Protein AF-A0A7S2FJZ2-F1 (afdb_monomer_lite)

Sequence (146 aa):
SPLYHNMAEDTAAMPSAPTLKRSTSSSSGSASAGMPSVLPLARGPSTGGSTRQYDWHLFLTIEERQAVRKKIKQAYTSSCKSYEDLLETVVAIEEELLHISTPSRLDYFKSGCQYDRRVVEKRKQLEGELALGEEEETALAKKPKL

Organism: NCBI:txid236787

Foldseek 3Di:
DDDDDDDDDDDDDDDDDDDDDDDDDDDDDDDDDDDDDDDDPPPDPPPPPPPVPPPCVVVDDPVNVVVVVVVVVVVLVVPQPDPVSSVVVVVVVVLVVLVVPDPDPVSSVVVVVCVVVVVVVVVVVVVVVVVVVVVVVVVVVPDDDD

Radius of gyration: 33.34 Å; chains: 1; bounding box: 83×96×55 Å

Structure (mmCIF, N/CA/C/O backbone):
data_AF-A0A7S2FJZ2-F1
#
_entry.id   AF-A0A7S2FJZ2-F1
#
loop_
_atom_site.group_PDB
_atom_site.id
_atom_site.type_symbol
_atom_site.label_atom_id
_atom_site.label_alt_id
_atom_site.label_comp_id
_atom_site.label_asym_id
_atom_site.label_entity_id
_atom_site.label_seq_id
_atom_site.pdbx_PDB_ins_code
_atom_site.Cartn_x
_atom_site.Cartn_y
_atom_site.Cartn_z
_atom_site.occupancy
_atom_site.B_iso_or_equiv
_atom_site.auth_seq_id
_atom_site.auth_comp_id
_atom_site.auth_asym_id
_atom_site.auth_atom_id
_atom_site.pdbx_PDB_model_num
ATOM 1 N N . SER A 1 1 ? 58.807 -15.044 13.880 1.00 43.41 1 SER A N 1
ATOM 2 C CA . SER A 1 1 ? 59.512 -16.112 13.139 1.00 43.41 1 SER A CA 1
ATOM 3 C C . SER A 1 1 ? 60.477 -16.812 14.075 1.00 43.41 1 SER A C 1
ATOM 5 O O . SER A 1 1 ? 61.031 -16.093 14.902 1.00 43.41 1 SER A O 1
ATOM 7 N N . PRO A 1 2 ? 60.686 -18.141 13.990 1.00 54.38 2 PRO A N 1
ATOM 8 C CA . PRO A 1 2 ? 60.367 -19.069 12.883 1.00 54.38 2 PRO A CA 1
ATOM 9 C C . PRO A 1 2 ? 59.055 -19.875 13.114 1.00 54.38 2 PRO A C 1
ATOM 11 O O . PRO A 1 2 ? 58.614 -19.943 14.254 1.00 54.38 2 PRO A O 1
ATOM 14 N N . LEU A 1 3 ? 58.245 -20.293 12.115 1.00 43.12 3 LEU A N 1
ATOM 15 C CA . LEU A 1 3 ? 58.465 -21.169 10.925 1.00 43.12 3 LEU A CA 1
ATOM 16 C C . LEU A 1 3 ? 58.770 -22.623 11.368 1.00 43.12 3 LEU A C 1
ATOM 18 O O . LEU A 1 3 ? 59.715 -22.795 12.121 1.00 43.12 3 LEU A O 1
ATOM 22 N N . TYR A 1 4 ? 58.059 -23.714 11.039 1.00 46.53 4 TYR A N 1
ATOM 23 C CA . TYR A 1 4 ? 57.290 -24.211 9.875 1.00 46.53 4 TYR A CA 1
ATOM 24 C C . TYR A 1 4 ? 56.216 -25.219 10.397 1.00 46.53 4 TYR A C 1
ATOM 26 O O . TYR A 1 4 ? 56.451 -25.834 11.428 1.00 46.53 4 TYR A O 1
ATOM 34 N N . HIS A 1 5 ? 54.977 -25.322 9.896 1.00 46.41 5 HIS A N 1
ATOM 35 C CA . HIS A 1 5 ? 54.472 -25.838 8.603 1.00 46.41 5 HIS A CA 1
ATOM 36 C C . HIS A 1 5 ? 54.222 -27.366 8.556 1.00 46.41 5 HIS A C 1
ATOM 38 O O . HIS A 1 5 ? 55.074 -28.144 8.973 1.00 46.41 5 HIS A O 1
ATOM 44 N N . ASN A 1 6 ? 53.088 -27.713 7.921 1.00 47.16 6 ASN A N 1
ATOM 45 C CA . ASN A 1 6 ? 52.606 -29.011 7.409 1.00 47.16 6 ASN A CA 1
ATOM 46 C C . ASN A 1 6 ? 51.884 -29.987 8.354 1.00 47.16 6 ASN A C 1
ATOM 48 O O . ASN A 1 6 ? 52.345 -30.244 9.453 1.00 47.16 6 ASN A O 1
ATOM 52 N N . MET A 1 7 ? 50.808 -30.673 7.950 1.00 43.47 7 MET A N 1
ATOM 53 C CA . MET A 1 7 ? 49.806 -30.543 6.869 1.00 43.47 7 MET A CA 1
ATOM 54 C C . MET A 1 7 ? 48.807 -31.708 7.059 1.00 43.47 7 MET A C 1
ATOM 56 O O . MET A 1 7 ? 49.164 -32.707 7.677 1.00 43.47 7 MET A O 1
ATOM 60 N N . ALA A 1 8 ? 47.643 -31.587 6.416 1.00 48.28 8 ALA A N 1
ATOM 61 C CA . ALA A 1 8 ? 46.790 -32.653 5.870 1.00 48.28 8 ALA A CA 1
ATOM 62 C C . ALA A 1 8 ? 45.395 -32.796 6.498 1.00 48.28 8 ALA A C 1
ATOM 64 O O . ALA A 1 8 ? 45.198 -33.223 7.632 1.00 48.28 8 ALA A O 1
ATOM 65 N N . GLU A 1 9 ? 44.450 -32.401 5.652 1.00 44.78 9 GLU A N 1
ATOM 66 C CA . GLU A 1 9 ? 43.025 -32.671 5.639 1.00 44.78 9 GLU A CA 1
ATOM 67 C C . GLU A 1 9 ? 42.767 -34.181 5.623 1.00 44.78 9 GLU A C 1
ATOM 69 O O . GLU A 1 9 ? 43.500 -34.921 4.967 1.00 44.78 9 GLU A O 1
ATOM 74 N N . ASP A 1 10 ? 41.674 -34.626 6.243 1.00 44.81 10 ASP A N 1
ATOM 75 C CA . ASP A 1 10 ? 41.010 -35.821 5.740 1.00 44.81 10 ASP A CA 1
ATOM 76 C C . ASP A 1 10 ? 39.492 -35.652 5.744 1.00 44.81 10 ASP A C 1
ATOM 78 O O . ASP A 1 10 ? 38.864 -35.154 6.681 1.00 44.81 10 ASP A O 1
ATOM 82 N N . THR A 1 11 ? 38.945 -36.015 4.598 1.00 51.06 11 THR A N 1
ATOM 83 C CA . THR A 1 11 ? 37.581 -35.817 4.136 1.00 51.06 11 THR A CA 1
ATOM 84 C C . THR A 1 11 ? 36.807 -37.082 4.468 1.00 51.06 11 THR A C 1
ATOM 86 O O . THR A 1 11 ? 37.176 -38.154 4.000 1.00 51.06 11 THR A O 1
ATOM 89 N N . ALA A 1 12 ? 35.705 -36.997 5.215 1.00 44.88 12 ALA A N 1
ATOM 90 C CA . ALA A 1 12 ? 34.836 -38.156 5.415 1.00 44.88 12 ALA A CA 1
ATOM 91 C C . ALA A 1 12 ? 33.362 -37.795 5.225 1.00 44.88 12 ALA A C 1
ATOM 93 O O . ALA A 1 12 ? 32.789 -36.951 5.911 1.00 44.88 12 ALA A O 1
ATOM 94 N N . ALA A 1 13 ? 32.795 -38.455 4.222 1.00 46.09 13 ALA A N 1
ATOM 95 C CA . ALA A 1 13 ? 31.485 -38.273 3.636 1.00 46.09 13 ALA A CA 1
ATOM 96 C C . ALA A 1 13 ? 30.312 -38.593 4.579 1.00 46.09 13 ALA A C 1
ATOM 98 O O . ALA A 1 13 ? 30.345 -39.535 5.368 1.00 46.09 13 ALA A O 1
ATOM 99 N N . MET A 1 14 ? 29.223 -37.846 4.396 1.00 51.72 14 MET A N 1
ATOM 100 C CA . MET A 1 14 ? 27.882 -38.186 4.879 1.00 51.72 14 MET A CA 1
ATOM 101 C C . MET A 1 14 ? 27.338 -39.414 4.118 1.00 51.72 14 MET A C 1
ATOM 103 O O . MET A 1 14 ? 27.336 -39.395 2.884 1.00 51.72 14 MET A O 1
ATOM 107 N N . PRO A 1 15 ? 26.842 -40.468 4.793 1.00 59.31 15 PRO A N 1
ATOM 108 C CA . PRO A 1 15 ? 26.241 -41.619 4.122 1.00 59.31 15 PRO A CA 1
ATOM 109 C C . PRO A 1 15 ? 24.773 -41.365 3.734 1.00 59.31 15 PRO A C 1
ATOM 111 O O . PRO A 1 15 ? 23.958 -40.932 4.547 1.00 59.31 15 PRO A O 1
ATOM 114 N N . SER A 1 16 ? 24.426 -41.685 2.483 1.00 44.53 16 SER A N 1
ATOM 115 C CA . SER A 1 16 ? 23.048 -41.702 1.972 1.00 44.53 16 SER A CA 1
ATOM 116 C C . SER A 1 16 ? 22.393 -43.087 2.089 1.00 44.53 16 SER A C 1
ATOM 118 O O . SER A 1 16 ? 22.975 -44.073 1.653 1.00 44.53 16 SER A O 1
ATOM 120 N N . ALA A 1 17 ? 21.137 -43.068 2.559 1.00 49.25 17 ALA A N 1
ATOM 121 C CA . ALA A 1 17 ? 19.990 -43.959 2.298 1.00 49.25 17 ALA A CA 1
ATOM 122 C C . ALA A 1 17 ? 20.038 -45.459 2.680 1.00 49.25 17 ALA A C 1
ATOM 124 O O . ALA A 1 17 ? 21.050 -46.144 2.560 1.00 49.25 17 ALA A O 1
ATOM 125 N N . PRO A 1 18 ? 18.853 -46.019 2.999 1.00 57.72 18 PRO A N 1
ATOM 126 C CA . PRO A 1 18 ? 18.362 -47.088 2.127 1.00 57.72 18 PRO A CA 1
ATOM 127 C C . PRO A 1 18 ? 16.933 -46.871 1.599 1.00 57.72 18 PRO A C 1
ATOM 129 O O . PRO A 1 18 ? 15.976 -46.631 2.331 1.00 57.72 18 PRO A O 1
ATOM 132 N N . THR A 1 19 ? 16.815 -47.030 0.280 1.00 50.53 19 THR A N 1
ATOM 133 C CA . THR A 1 19 ? 15.591 -47.111 -0.526 1.00 50.53 19 THR A CA 1
ATOM 134 C C . THR A 1 19 ? 14.839 -48.420 -0.264 1.00 50.53 19 THR A C 1
ATOM 136 O O . THR A 1 19 ? 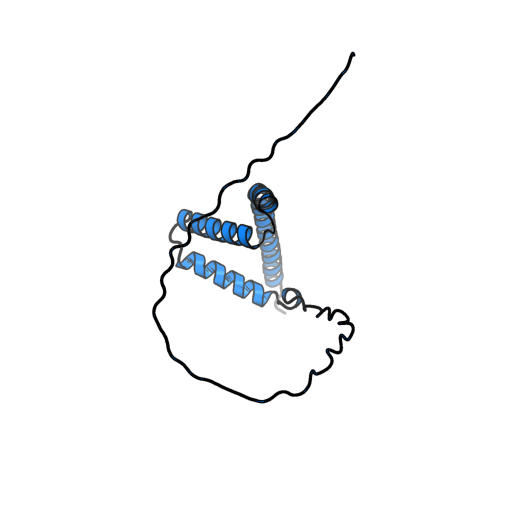15.383 -49.508 -0.463 1.00 50.53 19 THR A O 1
ATOM 139 N N . LEU A 1 20 ? 13.560 -48.332 0.113 1.00 58.16 20 LEU A N 1
ATOM 140 C CA . LEU A 1 20 ? 12.657 -49.483 0.188 1.00 58.16 20 LEU A CA 1
ATOM 141 C C . LEU A 1 20 ? 12.153 -49.862 -1.212 1.00 58.16 20 LEU A C 1
ATOM 143 O O . LEU A 1 20 ? 11.524 -49.069 -1.910 1.00 58.16 20 LEU A O 1
ATOM 147 N N . LYS A 1 21 ? 12.435 -51.106 -1.606 1.00 48.69 21 LYS A N 1
ATOM 148 C CA . LYS A 1 21 ? 11.960 -51.751 -2.834 1.00 48.69 21 LYS A CA 1
ATOM 149 C C . LYS A 1 21 ? 10.516 -52.223 -2.640 1.00 48.69 21 LYS A C 1
ATOM 151 O O . LYS A 1 21 ? 10.241 -52.982 -1.713 1.00 48.69 21 LYS A O 1
ATOM 156 N N . ARG A 1 22 ? 9.610 -51.864 -3.550 1.00 46.03 22 ARG A N 1
ATOM 157 C CA . ARG A 1 22 ? 8.352 -52.596 -3.759 1.00 46.03 22 ARG A CA 1
ATOM 158 C C . ARG A 1 22 ? 8.153 -52.802 -5.255 1.00 46.03 22 ARG A C 1
ATOM 160 O O . ARG A 1 22 ? 7.995 -51.845 -6.002 1.00 46.03 22 ARG A O 1
ATOM 167 N N . SER A 1 23 ? 8.188 -54.064 -5.663 1.00 44.94 23 SER A N 1
ATOM 168 C CA . SER A 1 23 ? 7.908 -54.522 -7.021 1.00 44.94 23 SER A CA 1
ATOM 169 C C . SER A 1 23 ? 6.601 -55.306 -6.999 1.00 44.94 23 SER A C 1
ATOM 171 O O . SER A 1 23 ? 6.474 -56.247 -6.219 1.00 44.94 23 SER A O 1
ATOM 173 N N . THR A 1 24 ? 5.657 -54.947 -7.865 1.00 48.47 24 THR A N 1
ATOM 174 C CA . THR A 1 24 ? 4.532 -55.809 -8.249 1.00 48.47 24 THR A CA 1
ATOM 175 C C . THR A 1 24 ? 4.351 -55.754 -9.768 1.00 48.47 24 THR A C 1
ATOM 177 O O . THR A 1 24 ? 4.233 -54.682 -10.354 1.00 48.47 24 THR A O 1
ATOM 180 N N . SER A 1 25 ? 4.408 -56.954 -10.345 1.00 42.91 25 SER A N 1
ATOM 181 C CA . SER A 1 25 ? 4.120 -57.465 -11.698 1.00 42.91 25 SER A CA 1
ATOM 182 C C . SER A 1 25 ? 3.126 -56.652 -12.553 1.00 42.91 25 SER A C 1
ATOM 184 O O . SER A 1 25 ? 2.072 -56.259 -12.070 1.00 42.91 25 SER A O 1
ATOM 186 N N . SER A 1 26 ? 3.474 -56.266 -13.786 1.00 43.91 26 SER A N 1
ATOM 187 C CA . SER A 1 26 ? 3.396 -57.013 -15.065 1.00 43.91 26 SER A CA 1
ATOM 188 C C . SER A 1 26 ? 2.142 -56.686 -15.891 1.00 43.91 26 SER A C 1
ATOM 190 O O . SER A 1 26 ? 1.044 -57.128 -15.569 1.00 43.91 26 SER A O 1
ATOM 192 N N . SER A 1 27 ? 2.327 -56.024 -17.032 1.00 46.72 27 SER A N 1
ATOM 193 C CA . SER A 1 27 ? 1.609 -56.386 -18.256 1.00 46.72 27 SER A CA 1
ATOM 194 C C . SER A 1 27 ? 2.470 -56.053 -19.475 1.00 46.72 27 SER A C 1
ATOM 196 O O . SER A 1 27 ? 3.142 -55.028 -19.554 1.00 46.72 27 SER A O 1
ATOM 198 N N . SER A 1 28 ? 2.522 -57.034 -20.360 1.00 45.72 28 SER A N 1
ATOM 199 C CA . SER A 1 28 ? 3.303 -57.154 -21.581 1.00 45.72 28 SER A CA 1
ATOM 200 C C . SER A 1 28 ? 2.565 -56.559 -22.779 1.00 45.72 28 SER A C 1
ATOM 202 O O . SER A 1 28 ? 1.382 -56.835 -22.959 1.00 45.72 28 SER A O 1
ATOM 204 N N . GLY A 1 29 ? 3.289 -55.844 -23.644 1.00 39.94 29 GLY A N 1
ATOM 205 C CA . GLY A 1 29 ? 2.816 -55.397 -24.957 1.00 39.94 29 GLY A CA 1
ATOM 206 C C . GLY A 1 29 ? 3.966 -54.923 -25.852 1.00 39.94 29 GLY A C 1
ATOM 207 O O . GLY A 1 29 ? 4.281 -53.741 -25.887 1.00 39.94 29 GLY A O 1
ATOM 208 N N . SER A 1 30 ? 4.619 -55.870 -26.532 1.00 48.22 30 SER A N 1
ATOM 209 C CA . SER A 1 30 ? 5.497 -55.683 -27.710 1.00 48.22 30 SER A CA 1
ATOM 210 C C . SER A 1 30 ? 4.656 -55.288 -28.944 1.00 48.22 30 SER A C 1
ATOM 212 O O . SER A 1 30 ? 3.474 -55.600 -28.954 1.00 48.22 30 SER A O 1
ATOM 214 N N . ALA A 1 31 ? 5.119 -54.712 -30.058 1.00 42.34 31 ALA A N 1
ATOM 215 C CA . ALA A 1 31 ? 6.375 -54.118 -30.510 1.00 42.34 31 ALA A CA 1
ATOM 216 C C . ALA A 1 31 ? 6.121 -53.415 -31.872 1.00 42.34 31 ALA A C 1
ATOM 218 O O . ALA A 1 31 ? 5.183 -53.759 -32.586 1.00 42.34 31 ALA A O 1
ATOM 219 N N . SER A 1 32 ? 7.086 -52.574 -32.262 1.00 45.84 32 SER A N 1
ATOM 220 C CA . SER A 1 32 ? 7.635 -52.400 -33.623 1.00 45.84 32 SER A CA 1
ATOM 221 C C . SER A 1 32 ? 7.179 -51.251 -34.548 1.00 45.84 32 SER A C 1
ATOM 223 O O . SER A 1 32 ? 6.009 -51.069 -34.856 1.00 45.84 32 SER A O 1
ATOM 225 N N . ALA A 1 33 ? 8.238 -50.611 -35.072 1.00 44.97 33 ALA A N 1
ATOM 226 C CA . ALA A 1 33 ? 8.444 -50.068 -36.419 1.00 44.97 33 ALA A CA 1
ATOM 227 C C . ALA A 1 33 ? 7.944 -48.650 -36.766 1.00 44.97 33 ALA A C 1
ATOM 229 O O . ALA A 1 33 ? 6.757 -48.410 -36.949 1.00 44.97 33 ALA A O 1
ATOM 230 N N . GLY A 1 34 ? 8.910 -47.748 -37.012 1.00 39.25 34 GLY A N 1
ATOM 231 C CA . GLY A 1 34 ? 8.722 -46.575 -37.875 1.00 39.25 34 GLY A CA 1
ATOM 232 C C . GLY A 1 34 ? 9.561 -45.345 -37.509 1.00 39.25 34 GLY A C 1
ATOM 233 O O . GLY A 1 34 ? 9.043 -44.420 -36.900 1.00 39.25 34 GLY A O 1
ATOM 234 N N . MET A 1 35 ? 10.838 -45.291 -37.913 1.00 57.19 35 MET A N 1
ATOM 235 C CA . MET A 1 35 ? 11.500 -43.999 -38.191 1.00 57.19 35 MET A CA 1
ATOM 236 C C . MET A 1 35 ? 11.123 -43.569 -39.623 1.00 57.19 35 MET A C 1
ATOM 238 O O . MET A 1 35 ? 10.931 -44.454 -40.460 1.00 57.19 35 MET A O 1
ATOM 242 N N . PRO A 1 36 ? 11.031 -42.260 -39.941 1.00 49.44 36 PRO A N 1
ATOM 243 C CA . PRO A 1 36 ? 12.251 -41.558 -40.354 1.00 49.44 36 PRO A CA 1
ATOM 244 C C . PRO A 1 36 ? 12.338 -40.057 -39.998 1.00 49.44 36 PRO A C 1
ATOM 246 O O . PRO A 1 36 ? 11.354 -39.355 -39.799 1.00 49.44 36 PRO A O 1
ATOM 249 N N . SER A 1 37 ? 13.583 -39.587 -40.086 1.00 51.81 37 SER A N 1
ATOM 250 C CA . SER A 1 37 ? 14.018 -38.239 -40.471 1.00 51.81 37 SER A CA 1
ATOM 251 C C . SER A 1 37 ? 13.981 -37.117 -39.431 1.00 51.81 37 SER A C 1
ATOM 253 O O . SER A 1 37 ? 13.016 -36.377 -39.264 1.00 51.81 37 SER A O 1
ATOM 255 N N . VAL A 1 38 ? 15.154 -36.932 -38.826 1.00 54.44 38 VAL A N 1
ATOM 256 C CA . VAL A 1 38 ? 15.625 -35.692 -38.208 1.00 54.44 38 VAL A CA 1
ATOM 257 C C . VAL A 1 38 ? 15.379 -34.485 -39.125 1.00 54.44 38 VAL A C 1
ATOM 259 O O . VAL A 1 38 ? 15.872 -34.429 -40.250 1.00 54.44 38 VAL A O 1
ATOM 262 N N . LEU A 1 39 ? 14.623 -33.501 -38.640 1.00 59.78 39 LEU A N 1
ATOM 263 C CA . LEU A 1 39 ? 14.628 -32.155 -39.209 1.00 59.78 39 LEU A CA 1
ATOM 264 C C . LEU A 1 39 ? 15.867 -31.426 -38.665 1.00 59.78 39 LEU A C 1
ATOM 266 O O . LEU A 1 39 ? 16.102 -31.475 -37.453 1.00 59.78 39 LEU A O 1
ATOM 270 N N . PRO A 1 40 ? 16.677 -30.761 -39.506 1.00 54.62 40 PRO A N 1
ATOM 271 C CA . PRO A 1 40 ? 17.800 -29.986 -39.011 1.00 54.62 40 PRO A CA 1
ATOM 272 C C . PRO A 1 40 ? 17.265 -28.806 -38.197 1.00 54.62 40 PRO A C 1
ATOM 274 O O . PRO A 1 40 ? 16.503 -27.976 -38.693 1.00 54.62 40 PRO A O 1
ATOM 277 N N . LEU A 1 41 ? 17.681 -28.741 -36.931 1.00 53.94 41 LEU A N 1
ATOM 278 C CA . LEU A 1 41 ? 17.493 -27.590 -36.060 1.00 53.94 41 LEU A CA 1
ATOM 279 C C . LEU A 1 41 ? 18.267 -26.410 -36.663 1.00 53.94 41 LEU A C 1
ATOM 281 O O . LEU A 1 41 ? 19.452 -26.217 -36.391 1.00 53.94 41 LEU A O 1
ATOM 285 N N . ALA A 1 42 ? 17.602 -25.627 -37.509 1.00 55.72 42 ALA A N 1
ATOM 286 C CA . ALA A 1 42 ? 18.099 -24.333 -37.938 1.00 55.72 42 ALA A CA 1
ATOM 287 C C . ALA A 1 42 ? 18.077 -23.397 -36.723 1.00 55.72 42 ALA A C 1
ATOM 289 O O . ALA A 1 42 ? 17.081 -22.738 -36.425 1.00 55.72 42 ALA A O 1
ATOM 290 N N . ARG A 1 43 ? 19.196 -23.364 -35.993 1.00 56.59 43 ARG A N 1
ATOM 291 C CA . ARG A 1 43 ? 19.516 -22.330 -35.009 1.00 56.59 43 ARG A CA 1
ATOM 292 C C . ARG A 1 43 ? 19.775 -21.031 -35.769 1.00 56.59 43 ARG A C 1
ATOM 294 O O . ARG A 1 43 ? 20.918 -20.640 -35.985 1.00 56.59 43 ARG A O 1
ATOM 301 N N . GLY A 1 44 ? 18.701 -20.388 -36.219 1.00 48.06 44 GLY A N 1
ATOM 302 C CA . GLY A 1 44 ? 18.757 -18.983 -36.593 1.00 48.06 44 GLY A CA 1
ATOM 303 C C . GLY A 1 44 ? 19.210 -18.178 -35.371 1.00 48.06 44 GLY A C 1
ATOM 304 O O . GLY A 1 44 ? 18.855 -18.549 -34.245 1.00 48.06 44 GLY A O 1
ATOM 305 N N . PRO A 1 45 ? 20.014 -17.115 -35.535 1.00 55.16 45 PRO A N 1
ATOM 306 C CA . PRO A 1 45 ? 20.255 -16.199 -34.438 1.00 55.16 45 PRO A CA 1
ATOM 307 C C . PRO A 1 45 ? 18.885 -15.674 -34.018 1.00 55.16 45 PRO A C 1
ATOM 309 O O . PRO A 1 45 ? 18.209 -14.993 -34.784 1.00 55.16 45 PRO A O 1
ATOM 312 N N . SER A 1 46 ? 18.443 -16.046 -32.820 1.00 50.12 46 SER A N 1
ATOM 313 C CA . SER A 1 46 ? 17.341 -15.379 -32.150 1.00 50.12 46 SER A CA 1
ATOM 314 C C . SER A 1 46 ? 17.837 -13.973 -31.839 1.00 50.12 46 SER A C 1
ATOM 316 O O . SER A 1 46 ? 18.352 -13.707 -30.752 1.00 50.12 46 SER A O 1
ATOM 318 N N . THR A 1 47 ? 17.783 -13.094 -32.839 1.00 53.88 47 THR A N 1
ATOM 319 C CA . THR A 1 47 ? 17.872 -11.654 -32.663 1.00 53.88 47 THR A CA 1
ATOM 320 C C . THR A 1 47 ? 16.828 -11.347 -31.615 1.00 53.88 47 THR A C 1
ATOM 322 O O . THR A 1 47 ? 15.639 -11.562 -31.852 1.00 53.88 47 THR A O 1
ATOM 325 N N . GLY A 1 48 ? 17.303 -10.992 -30.420 1.00 53.41 48 GLY A N 1
ATOM 326 C CA . GLY A 1 48 ? 16.478 -10.762 -29.253 1.00 53.41 48 GLY A CA 1
ATOM 327 C C . GLY A 1 48 ? 15.327 -9.858 -29.643 1.00 53.41 48 GLY A C 1
ATOM 328 O O . GLY A 1 48 ? 15.513 -8.661 -29.861 1.00 53.41 48 GLY A O 1
ATOM 329 N N . GLY A 1 49 ? 14.144 -10.458 -29.759 1.00 46.25 49 GLY A N 1
ATOM 330 C CA . GLY A 1 49 ? 12.895 -9.739 -29.801 1.00 46.25 49 GLY A CA 1
ATOM 331 C C . GLY A 1 49 ? 12.750 -9.093 -28.440 1.00 46.25 49 GLY A C 1
ATOM 332 O O . GLY A 1 49 ? 12.109 -9.642 -27.552 1.00 46.25 49 GLY A O 1
ATOM 333 N N . SER A 1 50 ? 13.387 -7.937 -28.263 1.00 56.50 50 SER A N 1
ATOM 334 C CA . SER A 1 50 ? 12.920 -6.945 -27.319 1.00 56.50 50 SER A CA 1
ATOM 335 C C . SER A 1 50 ? 11.531 -6.579 -27.820 1.00 56.50 50 SER A C 1
ATOM 337 O O . SER A 1 50 ? 11.350 -5.662 -28.620 1.00 56.50 50 SER A O 1
ATOM 339 N N . THR A 1 51 ? 10.532 -7.362 -27.413 1.00 58.78 51 THR A N 1
ATOM 340 C CA . THR A 1 51 ? 9.187 -6.836 -27.295 1.00 58.78 51 THR A CA 1
ATOM 341 C C . THR A 1 51 ? 9.383 -5.614 -26.421 1.00 58.78 51 THR A C 1
ATOM 343 O O . THR A 1 51 ? 9.677 -5.762 -25.233 1.00 58.78 51 THR A O 1
ATOM 346 N N . ARG A 1 52 ? 9.342 -4.417 -27.017 1.00 61.69 52 ARG A N 1
ATOM 347 C CA . ARG A 1 52 ? 9.117 -3.195 -26.257 1.00 61.69 52 ARG A CA 1
ATOM 348 C C . ARG A 1 52 ? 7.816 -3.470 -25.529 1.00 61.69 52 ARG A C 1
ATOM 350 O O . ARG A 1 52 ? 6.753 -3.396 -26.138 1.00 61.69 52 ARG A O 1
ATOM 357 N N . GLN A 1 53 ? 7.910 -3.956 -24.295 1.00 64.94 53 GLN A N 1
ATOM 358 C CA . GLN A 1 53 ? 6.737 -4.143 -23.477 1.00 64.94 53 GLN A CA 1
ATOM 359 C C . GLN A 1 53 ? 6.207 -2.735 -23.305 1.00 64.94 53 GLN A C 1
ATOM 361 O O . GLN A 1 53 ? 6.888 -1.874 -22.748 1.00 64.94 53 GLN A O 1
ATOM 366 N N . TYR A 1 54 ? 5.078 -2.469 -23.954 1.00 75.19 54 TYR A N 1
ATOM 367 C CA . TYR A 1 54 ? 4.406 -1.199 -23.809 1.00 75.19 54 TYR A CA 1
ATOM 368 C C . TYR A 1 54 ? 4.081 -1.075 -22.334 1.00 75.19 54 TYR A C 1
ATOM 370 O O . TYR A 1 54 ? 3.339 -1.894 -21.790 1.00 75.19 54 TYR A O 1
ATOM 378 N N . ASP A 1 55 ? 4.709 -0.099 -21.690 1.00 85.94 55 ASP A N 1
ATOM 379 C CA . ASP A 1 55 ? 4.453 0.174 -20.295 1.00 85.94 55 ASP A CA 1
ATOM 380 C C . ASP A 1 55 ? 3.020 0.701 -20.184 1.00 85.94 55 ASP A C 1
ATOM 382 O O . ASP A 1 55 ? 2.724 1.850 -20.516 1.00 85.94 55 ASP A O 1
ATOM 386 N N . TRP A 1 56 ? 2.110 -0.183 -19.782 1.00 91.56 56 TRP A N 1
ATOM 387 C CA . TRP A 1 56 ? 0.686 0.103 -19.664 1.00 91.56 56 TRP A CA 1
ATOM 388 C C . TRP A 1 56 ? 0.417 1.248 -18.678 1.00 91.56 56 TRP A C 1
ATOM 390 O O . TRP A 1 56 ? -0.592 1.940 -18.814 1.00 91.56 56 TRP A O 1
ATOM 400 N N . HIS A 1 57 ? 1.343 1.514 -17.747 1.00 89.38 57 HIS A N 1
ATOM 401 C CA . HIS A 1 57 ? 1.261 2.641 -16.822 1.00 89.38 57 HIS A CA 1
ATOM 402 C C . HIS A 1 57 ? 1.221 3.998 -17.541 1.00 89.38 57 HIS A C 1
ATOM 404 O O . HIS A 1 57 ? 0.629 4.940 -17.013 1.00 89.38 57 HIS A O 1
ATOM 410 N N . LEU A 1 58 ? 1.792 4.097 -18.747 1.00 88.19 58 LEU A N 1
ATOM 411 C CA . LEU A 1 58 ? 1.792 5.323 -19.554 1.00 88.19 58 LEU A CA 1
ATOM 412 C C . LEU A 1 58 ? 0.437 5.626 -20.202 1.00 88.19 58 LEU A C 1
ATOM 414 O O . LEU A 1 58 ? 0.203 6.760 -20.612 1.00 88.19 58 LEU A O 1
ATOM 418 N N . PHE A 1 59 ? -0.447 4.632 -20.300 1.00 90.44 59 PHE A N 1
ATOM 419 C CA . PHE A 1 59 ? -1.735 4.755 -20.983 1.00 90.44 59 PHE A CA 1
ATOM 420 C C . PHE A 1 59 ? -2.922 4.864 -20.020 1.00 90.44 59 PHE A C 1
ATOM 422 O O . PHE A 1 59 ? -4.046 5.013 -20.489 1.00 90.44 59 PHE A O 1
ATOM 429 N N . LEU A 1 60 ? -2.692 4.827 -18.699 1.00 92.00 60 LEU A N 1
ATOM 430 C CA . LEU A 1 60 ? -3.757 5.073 -17.723 1.00 92.00 60 LEU A CA 1
ATOM 431 C C . LEU A 1 60 ? -4.089 6.560 -17.615 1.00 92.00 60 LEU A C 1
ATOM 433 O O . LEU A 1 60 ? -3.226 7.374 -17.261 1.00 92.00 60 LEU A O 1
ATOM 437 N N . THR A 1 61 ? -5.364 6.896 -17.796 1.00 94.69 61 THR A N 1
ATOM 438 C CA . THR A 1 61 ? -5.853 8.259 -17.572 1.00 94.69 61 THR A CA 1
ATOM 439 C C . THR A 1 61 ? -5.969 8.581 -16.079 1.00 94.69 61 THR A C 1
ATOM 441 O O . THR A 1 61 ? -5.916 7.714 -15.196 1.00 94.69 61 THR A O 1
ATOM 444 N N . ILE A 1 62 ? -6.119 9.869 -15.763 1.00 92.12 62 ILE A N 1
ATOM 445 C CA . ILE A 1 62 ? -6.291 10.333 -14.381 1.00 92.12 62 ILE A CA 1
ATOM 446 C C . ILE A 1 62 ? -7.599 9.782 -13.801 1.00 92.12 62 ILE A C 1
ATOM 448 O O . ILE A 1 62 ? -7.623 9.321 -12.658 1.00 92.12 62 ILE A O 1
ATOM 452 N N . GLU A 1 63 ? -8.661 9.773 -14.598 1.00 95.50 63 GLU A N 1
ATOM 453 C CA . GLU A 1 63 ? -10.006 9.334 -14.234 1.00 95.50 63 GLU A CA 1
ATOM 454 C C . GLU A 1 63 ? -10.029 7.842 -13.905 1.00 95.50 63 GLU A C 1
ATOM 456 O O . GLU A 1 63 ? -10.617 7.443 -12.899 1.00 95.50 63 GLU A O 1
ATOM 461 N N . GLU A 1 64 ? -9.336 7.017 -14.694 1.00 95.75 64 GLU A N 1
ATOM 462 C CA . GLU A 1 64 ? -9.207 5.581 -14.435 1.00 95.75 64 GLU A CA 1
ATOM 463 C C . GLU A 1 64 ? -8.531 5.330 -13.084 1.00 95.75 64 GLU A C 1
ATOM 465 O O . GLU A 1 64 ? -9.042 4.575 -12.250 1.00 95.75 64 GLU A O 1
ATOM 470 N N . ARG A 1 65 ? -7.429 6.036 -12.799 1.00 95.81 65 ARG A N 1
ATOM 471 C CA . ARG A 1 65 ? -6.749 5.936 -11.498 1.00 95.81 65 ARG A CA 1
ATOM 472 C C . ARG A 1 65 ? -7.624 6.433 -10.351 1.00 95.81 65 ARG A C 1
ATOM 474 O O . ARG A 1 65 ? -7.638 5.821 -9.283 1.00 95.81 65 ARG A O 1
ATOM 481 N N . GLN A 1 66 ? -8.372 7.518 -10.545 1.00 95.81 66 GLN A N 1
ATOM 482 C CA . GLN A 1 66 ? -9.316 8.019 -9.544 1.00 95.81 66 GLN A CA 1
ATOM 483 C C . GLN A 1 66 ? -10.452 7.021 -9.283 1.00 95.81 66 GLN A C 1
ATOM 485 O O . GLN A 1 66 ? -10.825 6.815 -8.127 1.00 95.81 66 GLN A O 1
ATOM 490 N N . ALA A 1 67 ? -10.977 6.363 -10.318 1.00 97.00 67 ALA A N 1
ATOM 491 C CA . ALA A 1 67 ? -11.996 5.327 -10.179 1.00 97.00 67 ALA A CA 1
ATOM 492 C C . ALA A 1 67 ? -11.474 4.130 -9.372 1.00 97.00 67 ALA A C 1
ATOM 494 O O . ALA A 1 67 ? -12.168 3.636 -8.480 1.00 97.00 67 ALA A O 1
ATOM 495 N N . VAL A 1 68 ? -10.229 3.710 -9.613 1.00 97.75 68 VAL A N 1
ATOM 496 C CA . VAL A 1 68 ? -9.570 2.664 -8.816 1.00 97.75 68 VAL A CA 1
ATOM 497 C C . VAL A 1 68 ? -9.403 3.105 -7.358 1.00 97.75 68 VAL A C 1
ATOM 499 O O . VAL A 1 68 ? -9.799 2.363 -6.460 1.00 97.75 68 VAL A O 1
ATOM 502 N N . ARG A 1 69 ? -8.928 4.332 -7.089 1.00 96.75 69 ARG A N 1
ATOM 503 C CA . ARG A 1 69 ? -8.827 4.870 -5.714 1.00 96.75 69 ARG A CA 1
ATOM 504 C C . ARG A 1 69 ? -10.175 4.877 -4.990 1.00 96.75 69 ARG A C 1
ATOM 506 O O . ARG A 1 69 ? -10.232 4.516 -3.817 1.00 96.75 69 ARG A O 1
ATOM 513 N N . LYS A 1 70 ? -11.264 5.244 -5.676 1.00 97.94 70 LYS A N 1
ATOM 514 C CA . LYS A 1 70 ? -12.627 5.205 -5.115 1.00 97.94 70 LYS A CA 1
ATOM 515 C C . LYS A 1 70 ? -13.034 3.783 -4.724 1.00 97.94 70 LYS A C 1
ATOM 517 O O . LYS A 1 70 ? -13.536 3.596 -3.620 1.00 97.94 70 LYS A O 1
ATOM 522 N N . LYS A 1 71 ? -12.771 2.788 -5.578 1.00 98.38 71 LYS A N 1
ATOM 523 C CA . LYS A 1 71 ? -13.048 1.373 -5.274 1.00 98.38 71 LYS A CA 1
ATOM 524 C C . LYS A 1 71 ? -12.242 0.870 -4.077 1.00 98.38 71 LYS A C 1
ATOM 526 O O . LYS A 1 71 ? -12.815 0.240 -3.195 1.00 98.38 71 LYS A O 1
ATOM 531 N N . ILE A 1 72 ? -10.950 1.199 -4.013 1.00 97.81 72 ILE A N 1
ATOM 532 C CA . ILE A 1 72 ? -10.085 0.851 -2.873 1.00 97.81 72 ILE A CA 1
ATOM 533 C C . ILE A 1 72 ? -10.646 1.462 -1.583 1.00 97.81 72 ILE A C 1
ATOM 535 O O . ILE A 1 72 ? -10.863 0.755 -0.602 1.00 97.81 72 ILE A O 1
ATOM 539 N N . LYS A 1 73 ? -10.960 2.763 -1.597 1.00 97.75 73 LYS A N 1
ATOM 540 C CA . LYS A 1 73 ? -11.549 3.450 -0.440 1.00 97.75 73 LYS A CA 1
ATOM 541 C C . LYS A 1 73 ? -12.869 2.808 -0.009 1.00 97.75 73 LYS A C 1
ATOM 543 O O . LYS A 1 73 ? -13.092 2.620 1.185 1.00 97.75 73 LYS A O 1
ATOM 548 N N . GLN A 1 74 ? -13.735 2.469 -0.963 1.00 98.19 74 GLN A N 1
ATOM 549 C CA . GLN A 1 74 ? -15.019 1.830 -0.684 1.00 98.19 74 GLN A CA 1
ATOM 550 C C . GLN A 1 74 ? -14.839 0.460 -0.020 1.00 98.19 74 GLN A C 1
ATOM 552 O O . GLN A 1 74 ? -15.517 0.199 0.968 1.00 98.19 74 GLN A O 1
ATOM 557 N N . ALA A 1 75 ? -13.914 -0.371 -0.507 1.00 98.25 75 ALA A N 1
ATOM 558 C CA . ALA A 1 75 ? -13.649 -1.698 0.051 1.00 98.25 75 ALA A CA 1
ATOM 559 C C . ALA A 1 75 ? -13.204 -1.636 1.520 1.00 98.25 75 ALA A C 1
ATOM 561 O O . ALA A 1 75 ? -13.708 -2.394 2.351 1.00 98.25 75 ALA A O 1
ATOM 562 N N . TYR A 1 76 ? -12.318 -0.694 1.857 1.00 98.25 76 TYR A N 1
ATOM 563 C CA . TYR A 1 76 ? -11.910 -0.463 3.243 1.00 98.25 76 TYR A CA 1
ATOM 564 C C . TYR A 1 76 ? -13.062 0.064 4.099 1.00 98.25 76 TYR A C 1
ATOM 566 O O . TYR A 1 76 ? -13.301 -0.442 5.189 1.00 98.25 76 TYR A O 1
ATOM 574 N N . THR A 1 77 ? -13.831 1.024 3.579 1.00 97.38 77 THR A N 1
ATOM 575 C CA . THR A 1 77 ? -14.963 1.625 4.308 1.00 97.38 77 THR A CA 1
ATOM 576 C C . THR A 1 77 ? -16.073 0.608 4.596 1.00 97.38 77 THR A C 1
ATOM 578 O O . THR A 1 77 ? -16.740 0.705 5.620 1.00 97.38 77 THR A O 1
ATOM 581 N N . SER A 1 78 ? -16.302 -0.365 3.707 1.00 97.56 78 SER A N 1
ATOM 582 C CA . SER A 1 78 ? -17.341 -1.384 3.899 1.00 97.56 78 SER A CA 1
ATOM 583 C C . SER A 1 78 ? -16.916 -2.537 4.806 1.00 97.56 78 SER A C 1
ATOM 585 O O . SER A 1 78 ? -17.778 -3.184 5.398 1.00 97.56 78 SER A O 1
ATOM 587 N N . SER A 1 79 ? -15.617 -2.835 4.868 1.00 97.25 79 SER A N 1
ATOM 588 C CA . SER A 1 79 ? -15.105 -4.061 5.498 1.00 97.25 79 SER A CA 1
ATOM 589 C C . SER A 1 79 ? -14.508 -3.806 6.880 1.00 97.25 79 SER A C 1
ATOM 591 O O . SER A 1 79 ? -14.702 -4.617 7.784 1.00 97.25 79 SER A O 1
ATOM 593 N N . CYS A 1 80 ? -13.822 -2.677 7.064 1.00 97.38 80 CYS A N 1
ATOM 594 C CA . CYS A 1 80 ? -13.172 -2.312 8.319 1.00 97.38 80 CYS A CA 1
ATOM 595 C C . CYS A 1 80 ? -14.133 -1.465 9.161 1.00 97.38 80 CYS A C 1
ATOM 597 O O . CYS A 1 80 ? -14.547 -0.383 8.739 1.00 97.38 80 CYS A O 1
ATOM 599 N N . LYS A 1 81 ? -14.515 -1.959 10.345 1.00 96.19 81 LYS A N 1
ATOM 600 C CA . LYS A 1 81 ? -15.514 -1.300 11.209 1.00 96.19 81 LYS A CA 1
ATOM 601 C C . LYS A 1 81 ? -14.886 -0.354 12.224 1.00 96.19 81 LYS A C 1
ATOM 603 O O . LYS A 1 81 ? -15.577 0.510 12.760 1.00 96.19 81 LYS A O 1
ATOM 608 N N . SER A 1 82 ? -13.595 -0.526 12.487 1.00 97.94 82 SER A N 1
ATOM 609 C CA . SER A 1 82 ? -12.806 0.314 13.375 1.00 97.94 82 SER A CA 1
ATOM 610 C C . SER A 1 82 ? -11.554 0.835 12.664 1.00 97.94 82 SER A C 1
ATOM 612 O O . SER A 1 82 ? -11.156 0.329 11.611 1.00 97.94 82 SER A O 1
ATOM 614 N N . TYR A 1 83 ? -10.939 1.873 13.235 1.00 97.75 83 TYR A N 1
ATOM 615 C CA . TYR A 1 83 ? -9.655 2.375 12.746 1.00 97.75 83 TYR A CA 1
ATOM 616 C C . TYR A 1 83 ? -8.536 1.341 12.923 1.00 97.75 83 TYR A C 1
ATOM 618 O O . TYR A 1 83 ? -7.707 1.200 12.032 1.00 97.75 83 TYR A O 1
ATOM 626 N N . GLU A 1 84 ? -8.548 0.593 14.027 1.00 97.62 84 GLU A N 1
ATOM 627 C CA . GLU A 1 84 ? -7.565 -0.465 14.276 1.00 97.62 84 GLU A CA 1
ATOM 628 C C . GLU A 1 84 ? -7.702 -1.585 13.237 1.00 97.62 84 GLU A C 1
ATOM 630 O O . GLU A 1 84 ? -6.710 -1.955 12.617 1.00 97.62 84 GLU A O 1
ATOM 635 N N . ASP A 1 85 ? -8.931 -2.023 12.926 1.00 96.94 85 ASP A N 1
ATOM 636 C CA . ASP A 1 85 ? -9.188 -3.027 11.879 1.00 96.94 85 ASP A CA 1
ATOM 637 C C . ASP A 1 85 ? -8.645 -2.552 10.524 1.00 96.94 85 ASP A C 1
ATOM 639 O O . ASP A 1 85 ? -8.064 -3.323 9.758 1.00 96.94 85 ASP A O 1
ATOM 643 N N . LEU A 1 86 ? -8.857 -1.270 10.204 1.00 97.88 86 LEU A N 1
ATOM 644 C CA . LEU A 1 86 ? -8.352 -0.659 8.980 1.00 97.88 86 LEU A CA 1
ATOM 645 C C . LEU A 1 86 ? -6.825 -0.655 8.964 1.00 97.88 86 LEU A C 1
ATOM 647 O O . LEU A 1 86 ? -6.227 -1.021 7.953 1.00 97.88 86 LEU A O 1
ATOM 651 N N . LEU A 1 87 ? -6.205 -0.237 10.066 1.00 97.81 87 LEU A N 1
ATOM 652 C CA . LEU A 1 87 ? -4.760 -0.133 10.181 1.00 97.81 87 LEU A CA 1
ATOM 653 C C . LEU A 1 87 ? -4.101 -1.509 10.060 1.00 97.81 87 LEU A C 1
ATOM 655 O O . LEU A 1 87 ? -3.189 -1.662 9.253 1.00 97.81 87 LEU A O 1
ATOM 659 N N . GLU A 1 88 ? -4.598 -2.514 10.779 1.00 98.12 88 GLU A N 1
ATOM 660 C CA . GLU A 1 88 ? -4.114 -3.894 10.688 1.00 98.12 88 GLU A CA 1
ATOM 661 C C . GLU A 1 88 ? -4.256 -4.449 9.266 1.00 98.12 88 GLU A C 1
ATOM 663 O O . GLU A 1 88 ? -3.304 -5.010 8.719 1.00 98.12 88 GLU A O 1
ATOM 668 N N . THR A 1 89 ? -5.412 -4.233 8.630 1.00 98.25 89 THR A N 1
ATOM 669 C CA . THR A 1 89 ? -5.667 -4.712 7.262 1.00 98.25 89 THR A CA 1
ATOM 670 C C . THR A 1 89 ? -4.721 -4.058 6.254 1.00 98.25 89 THR A C 1
ATOM 672 O O . THR A 1 89 ? -4.144 -4.742 5.410 1.00 98.25 89 THR A O 1
ATOM 675 N N . VAL A 1 90 ? -4.535 -2.736 6.332 1.00 97.25 90 VAL A N 1
ATOM 676 C CA . VAL A 1 90 ? -3.633 -1.999 5.434 1.00 97.25 90 VAL A CA 1
ATOM 677 C C . VAL A 1 90 ? -2.184 -2.428 5.653 1.00 97.25 90 VAL A C 1
ATOM 679 O O . VAL A 1 90 ? -1.476 -2.649 4.675 1.00 97.25 90 VAL A O 1
ATOM 682 N N . VAL A 1 91 ? -1.746 -2.589 6.906 1.00 97.62 91 VAL A N 1
ATOM 683 C CA . VAL A 1 91 ? -0.387 -3.054 7.226 1.00 97.62 91 VAL A CA 1
ATOM 684 C C . VAL A 1 91 ? -0.133 -4.443 6.642 1.00 97.62 91 VAL A C 1
ATOM 686 O O . VAL A 1 91 ? 0.913 -4.646 6.031 1.00 97.62 91 VAL A O 1
ATOM 689 N N . ALA A 1 92 ? -1.085 -5.371 6.772 1.00 98.31 92 ALA A N 1
ATOM 690 C CA . ALA A 1 92 ? -0.955 -6.717 6.219 1.00 98.31 92 ALA A CA 1
ATOM 691 C C . ALA A 1 92 ? -0.821 -6.707 4.686 1.00 98.31 92 ALA A C 1
ATOM 693 O O . ALA A 1 92 ? 0.075 -7.349 4.142 1.00 98.31 92 ALA A O 1
ATOM 694 N N . ILE A 1 93 ? -1.662 -5.935 3.989 1.00 97.94 93 ILE A N 1
ATOM 695 C CA . ILE A 1 93 ? -1.609 -5.822 2.521 1.00 97.94 93 ILE A CA 1
ATOM 696 C C . ILE A 1 93 ? -0.300 -5.165 2.064 1.00 97.94 93 ILE A C 1
ATOM 698 O O . ILE A 1 93 ? 0.330 -5.617 1.111 1.00 97.94 93 ILE A O 1
ATOM 702 N N . GLU A 1 94 ? 0.128 -4.091 2.724 1.00 97.00 94 GLU A N 1
ATOM 703 C CA . GLU A 1 94 ? 1.349 -3.367 2.359 1.00 97.00 94 GLU A CA 1
ATOM 704 C C . GLU A 1 94 ? 2.623 -4.182 2.617 1.00 97.00 94 GLU A C 1
ATOM 706 O O . GLU A 1 94 ? 3.582 -4.089 1.847 1.00 97.00 94 GLU A O 1
ATOM 711 N N . GLU A 1 95 ? 2.651 -4.984 3.683 1.00 97.56 95 GLU A N 1
ATOM 712 C CA . GLU A 1 95 ? 3.742 -5.922 3.947 1.00 97.56 95 GLU A CA 1
ATOM 713 C C . GLU A 1 95 ? 3.789 -7.024 2.880 1.00 97.56 95 GLU A C 1
ATOM 715 O O . GLU A 1 95 ? 4.858 -7.267 2.316 1.00 97.56 95 GLU A O 1
ATOM 720 N N . GLU A 1 96 ? 2.641 -7.601 2.513 1.00 98.25 96 GLU A N 1
ATOM 721 C CA . GLU A 1 96 ? 2.546 -8.611 1.454 1.00 98.25 96 GLU A CA 1
ATOM 722 C C . GLU A 1 96 ? 3.032 -8.060 0.103 1.00 98.25 96 GLU A C 1
ATOM 724 O O . GLU A 1 96 ? 3.861 -8.678 -0.575 1.00 98.25 96 GLU A O 1
ATOM 729 N N . LEU A 1 97 ? 2.586 -6.857 -0.277 1.00 96.81 97 LEU A N 1
ATOM 730 C CA . LEU A 1 97 ? 3.043 -6.181 -1.495 1.00 96.81 97 LEU A CA 1
ATOM 731 C C . LEU A 1 97 ? 4.544 -5.891 -1.454 1.00 96.81 97 LEU A C 1
ATOM 733 O O . LEU A 1 97 ? 5.236 -6.036 -2.469 1.00 96.81 97 LEU A O 1
ATOM 737 N N . LEU A 1 98 ? 5.075 -5.498 -0.295 1.00 97.31 98 LEU A N 1
ATOM 738 C CA . LEU A 1 98 ? 6.504 -5.278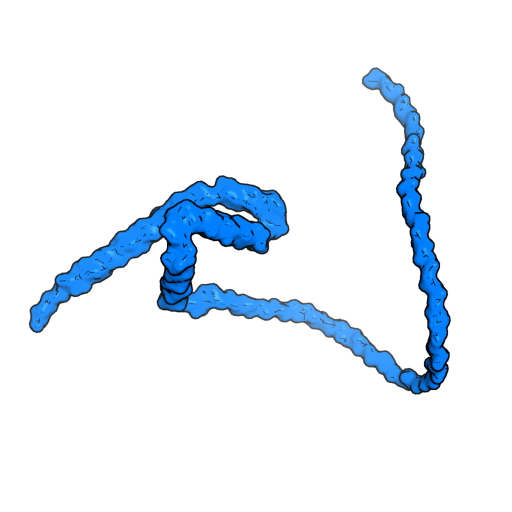 -0.124 1.00 97.31 98 LEU A CA 1
ATOM 739 C C . LEU A 1 98 ? 7.296 -6.581 -0.298 1.00 97.31 98 LEU A C 1
ATOM 741 O O . LEU A 1 98 ? 8.336 -6.590 -0.959 1.00 97.31 98 LEU A O 1
ATOM 745 N N . HIS A 1 99 ? 6.803 -7.682 0.259 1.00 97.94 99 HIS A N 1
ATOM 746 C CA . HIS A 1 99 ? 7.431 -8.990 0.129 1.00 97.94 99 HIS A CA 1
ATOM 747 C C . HIS A 1 99 ? 7.451 -9.471 -1.329 1.00 97.94 99 HIS A C 1
ATOM 749 O O . HIS A 1 99 ? 8.493 -9.905 -1.812 1.00 97.94 99 HIS A O 1
ATOM 755 N N . ILE A 1 100 ? 6.343 -9.320 -2.062 1.00 97.81 100 ILE A N 1
ATOM 756 C CA . ILE A 1 100 ? 6.243 -9.720 -3.477 1.00 97.81 100 ILE A CA 1
ATOM 757 C C . ILE A 1 100 ? 7.124 -8.847 -4.384 1.00 97.81 100 ILE A C 1
ATOM 759 O O . I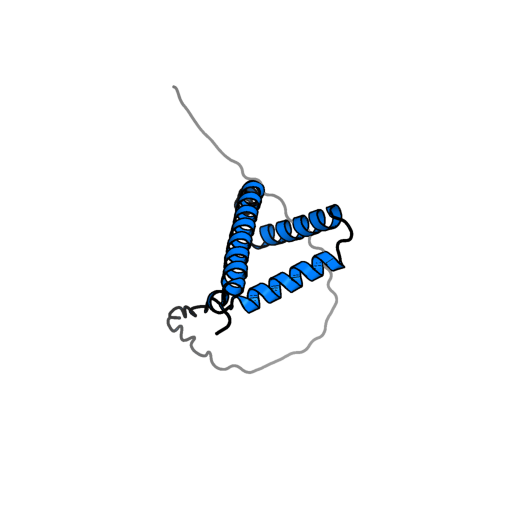LE A 1 100 ? 7.709 -9.341 -5.346 1.00 97.81 100 ILE A O 1
ATOM 763 N N . SER A 1 101 ? 7.200 -7.542 -4.113 1.00 96.00 101 SER A N 1
ATOM 764 C CA . SER A 1 101 ? 7.874 -6.577 -4.996 1.00 96.00 101 SER A CA 1
ATOM 765 C C . SER A 1 101 ? 9.390 -6.499 -4.816 1.00 96.00 101 SER A C 1
ATOM 767 O O . SER A 1 101 ? 10.078 -5.934 -5.670 1.00 96.00 101 SER A O 1
ATOM 769 N N . THR A 1 102 ? 9.934 -7.041 -3.726 1.00 97.38 102 THR A N 1
ATOM 770 C CA . THR A 1 102 ? 11.366 -6.937 -3.429 1.00 97.38 102 THR A CA 1
ATOM 771 C C . THR A 1 102 ? 12.144 -8.148 -3.957 1.00 97.38 102 THR A C 1
ATOM 773 O O . THR A 1 102 ? 11.722 -9.288 -3.785 1.00 97.38 102 THR A O 1
ATOM 776 N N . PRO A 1 103 ? 13.311 -7.946 -4.602 1.00 96.12 103 PRO A N 1
ATOM 777 C CA . PRO A 1 103 ? 14.058 -9.038 -5.235 1.00 96.12 103 PRO A CA 1
ATOM 778 C C . PRO A 1 103 ? 14.929 -9.827 -4.247 1.00 96.12 103 PRO A C 1
ATOM 780 O O . PRO A 1 103 ? 15.504 -10.854 -4.611 1.00 96.12 103 PRO A O 1
ATOM 783 N N . SER A 1 104 ? 15.090 -9.336 -3.013 1.00 97.94 104 SER A N 1
ATOM 784 C CA . SER A 1 104 ? 15.928 -9.967 -1.999 1.00 97.94 104 SER A CA 1
ATOM 785 C C . SER A 1 104 ? 15.454 -9.675 -0.576 1.00 97.94 104 SER A C 1
ATOM 787 O O . SER A 1 104 ? 14.843 -8.645 -0.289 1.00 97.94 104 SER A O 1
ATOM 789 N N . ARG A 1 105 ? 15.837 -10.557 0.355 1.00 97.31 105 ARG A N 1
ATOM 790 C CA . ARG A 1 105 ? 15.577 -10.399 1.795 1.00 97.31 105 ARG A CA 1
ATOM 791 C C . ARG A 1 105 ? 16.182 -9.115 2.370 1.00 97.31 105 ARG A C 1
ATOM 793 O O . ARG A 1 105 ? 15.592 -8.506 3.256 1.00 97.31 105 ARG A O 1
ATOM 800 N N . LEU A 1 106 ? 17.361 -8.706 1.896 1.00 97.62 106 LEU A N 1
ATOM 801 C CA . LEU A 1 106 ? 17.996 -7.472 2.364 1.00 97.62 106 LEU A CA 1
ATOM 802 C C . LEU A 1 106 ? 17.215 -6.239 1.891 1.00 97.62 106 LEU A C 1
ATOM 804 O O . LEU A 1 106 ? 17.033 -5.303 2.669 1.00 97.62 106 LEU A O 1
ATOM 808 N N . ASP A 1 107 ? 16.735 -6.250 0.646 1.00 97.25 107 ASP A N 1
ATOM 809 C CA . ASP A 1 107 ? 15.953 -5.147 0.080 1.00 97.25 107 ASP A CA 1
ATOM 810 C C . ASP A 1 107 ? 14.572 -5.035 0.727 1.00 97.25 107 ASP A C 1
ATOM 812 O O . ASP A 1 107 ? 14.110 -3.919 0.967 1.00 97.25 107 ASP A O 1
ATOM 816 N N . TYR A 1 108 ? 13.964 -6.165 1.100 1.00 97.94 108 TYR A N 1
ATOM 817 C CA . TYR A 1 108 ? 12.752 -6.217 1.917 1.00 97.94 108 TYR A CA 1
ATOM 818 C C . TYR A 1 108 ? 12.929 -5.455 3.238 1.00 97.94 108 TYR A C 1
ATOM 820 O O . TYR A 1 108 ? 12.199 -4.498 3.498 1.00 97.94 108 TYR A O 1
ATOM 828 N N . PHE A 1 109 ? 13.958 -5.781 4.031 1.00 97.75 109 PHE A N 1
ATOM 829 C CA . PHE A 1 109 ? 14.201 -5.091 5.305 1.00 97.75 109 PHE A CA 1
ATOM 830 C C . PHE A 1 109 ? 14.560 -3.616 5.121 1.00 97.75 109 PHE A C 1
ATOM 832 O O . PHE A 1 109 ? 14.016 -2.762 5.818 1.00 97.75 109 PHE A O 1
ATOM 839 N N . LYS A 1 110 ? 15.439 -3.285 4.165 1.00 96.88 110 LYS A N 1
ATOM 840 C CA . LYS A 1 110 ? 15.799 -1.885 3.883 1.00 96.88 110 LYS A CA 1
ATOM 841 C C . LYS A 1 110 ? 14.585 -1.054 3.490 1.00 96.88 110 LYS A C 1
ATOM 843 O O . LYS A 1 110 ? 14.482 0.101 3.894 1.00 96.88 110 LYS A O 1
ATOM 848 N N . SER A 1 111 ? 13.690 -1.621 2.691 1.00 95.25 111 SER A N 1
ATOM 849 C CA . SER A 1 111 ? 12.466 -0.948 2.268 1.00 95.25 111 SER A CA 1
ATOM 850 C C . SER A 1 111 ? 11.465 -0.849 3.421 1.00 95.25 111 SER A C 1
ATOM 852 O O . SER A 1 111 ? 10.865 0.210 3.608 1.00 95.25 111 SER A O 1
ATOM 854 N N . GLY A 1 112 ? 11.328 -1.897 4.238 1.00 95.06 112 GLY A N 1
ATOM 855 C CA . GLY A 1 112 ? 10.493 -1.907 5.443 1.00 95.06 112 GLY A CA 1
ATOM 856 C C . GLY A 1 112 ? 10.878 -0.809 6.437 1.00 95.06 112 GLY A C 1
ATOM 857 O O . GLY A 1 112 ? 10.015 -0.076 6.907 1.00 95.06 112 GLY A O 1
ATOM 858 N N . CYS A 1 113 ? 12.177 -0.595 6.662 1.00 95.12 113 CYS A N 1
ATOM 859 C CA . CYS A 1 113 ? 12.684 0.454 7.554 1.00 95.12 113 CYS A CA 1
ATOM 860 C C . CYS A 1 113 ? 12.483 1.894 7.046 1.00 95.12 113 CYS A C 1
ATOM 862 O O . CYS A 1 113 ? 12.796 2.824 7.776 1.00 9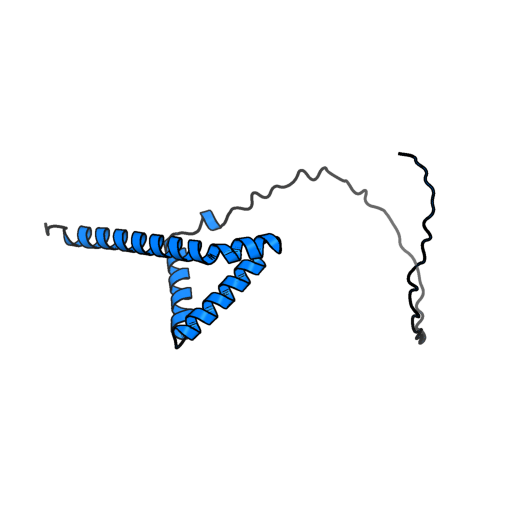5.12 113 CYS A O 1
ATOM 864 N N . GLN A 1 114 ? 12.009 2.093 5.812 1.00 95.31 114 GLN A N 1
ATOM 865 C CA . GLN A 1 114 ? 11.756 3.420 5.226 1.00 95.31 114 GLN A CA 1
ATOM 866 C C . GLN A 1 114 ? 10.261 3.783 5.197 1.00 95.31 114 GLN A C 1
ATOM 868 O O . GLN A 1 114 ? 9.860 4.735 4.520 1.00 95.31 114 GLN A O 1
ATOM 873 N N . TYR A 1 115 ? 9.403 2.992 5.849 1.00 93.75 115 TYR A N 1
ATOM 874 C CA . TYR A 1 115 ? 7.955 3.210 5.817 1.00 93.75 115 TYR A CA 1
ATOM 875 C C . TYR A 1 115 ? 7.528 4.509 6.509 1.00 93.75 115 TYR A C 1
ATOM 877 O O . TYR A 1 115 ? 6.616 5.179 6.030 1.00 93.75 115 TYR A O 1
ATOM 885 N N . ASP A 1 116 ? 8.223 4.904 7.574 1.00 94.44 116 ASP A N 1
ATOM 886 C CA . ASP A 1 116 ? 8.037 6.179 8.271 1.00 94.44 116 ASP A CA 1
ATOM 887 C C . ASP A 1 116 ? 8.145 7.367 7.300 1.00 94.44 116 ASP A C 1
ATOM 889 O O . ASP A 1 116 ? 7.231 8.191 7.188 1.00 94.44 116 ASP A O 1
ATOM 893 N N . ARG A 1 117 ? 9.216 7.394 6.503 1.00 95.75 117 ARG A N 1
ATOM 894 C CA . ARG A 1 117 ? 9.458 8.418 5.492 1.00 95.75 117 ARG A CA 1
ATOM 895 C C . ARG A 1 117 ? 8.400 8.382 4.395 1.00 95.75 117 ARG A C 1
ATOM 897 O O . ARG A 1 117 ? 7.897 9.435 4.007 1.00 95.75 117 ARG A O 1
ATOM 904 N N . ARG A 1 118 ? 8.022 7.188 3.926 1.00 94.88 118 ARG A N 1
ATOM 905 C CA . ARG A 1 118 ? 6.975 7.023 2.903 1.00 94.88 118 ARG A CA 1
ATOM 906 C C . ARG A 1 118 ? 5.627 7.573 3.363 1.00 94.88 118 ARG A C 1
ATOM 908 O O . ARG A 1 118 ? 4.963 8.252 2.581 1.00 94.88 118 ARG A O 1
ATOM 915 N N . VAL A 1 119 ? 5.235 7.333 4.614 1.00 95.25 119 VAL A N 1
ATOM 916 C CA . VAL A 1 119 ? 3.988 7.872 5.182 1.00 95.25 119 VAL A CA 1
ATOM 917 C C . VAL A 1 119 ? 4.033 9.399 5.235 1.00 95.25 119 VAL A C 1
ATOM 919 O O . VAL A 1 119 ? 3.087 10.049 4.786 1.00 95.25 119 VAL A O 1
ATOM 922 N N . VAL A 1 120 ? 5.136 9.986 5.713 1.00 96.62 120 VAL A N 1
ATOM 923 C CA . VAL A 1 120 ? 5.313 11.450 5.765 1.00 96.62 120 VAL A CA 1
ATOM 924 C C . VAL A 1 120 ? 5.232 12.070 4.368 1.00 96.62 120 VAL A C 1
ATOM 926 O O . VAL A 1 120 ? 4.480 13.023 4.151 1.00 96.62 120 VAL A O 1
ATOM 929 N N . GLU A 1 121 ? 5.958 11.512 3.400 1.00 96.06 121 GLU A N 1
ATOM 930 C CA . GLU A 1 121 ? 5.956 11.994 2.017 1.00 96.06 121 GLU A CA 1
ATOM 931 C C . GLU A 1 121 ? 4.575 11.852 1.367 1.00 96.06 121 GLU A C 1
ATOM 933 O O . GLU A 1 121 ? 4.108 12.780 0.703 1.00 96.06 121 GLU A O 1
ATOM 938 N N . LYS A 1 122 ? 3.884 10.725 1.589 1.00 94.69 122 LYS A N 1
ATOM 939 C CA . LYS A 1 122 ? 2.544 10.501 1.039 1.00 94.69 122 LYS A CA 1
ATOM 940 C C . LYS A 1 122 ? 1.521 11.468 1.625 1.00 94.69 122 LYS A C 1
ATOM 942 O O . LYS A 1 122 ? 0.732 12.022 0.865 1.00 94.69 122 LYS A O 1
ATOM 947 N N . ARG A 1 123 ? 1.550 11.719 2.938 1.00 95.19 123 ARG A N 1
ATOM 948 C CA . ARG A 1 123 ? 0.664 12.711 3.565 1.00 95.19 123 ARG A CA 1
ATOM 949 C C . ARG A 1 123 ? 0.875 14.106 2.986 1.00 95.19 123 ARG A C 1
ATOM 951 O O . ARG A 1 123 ? -0.096 14.745 2.604 1.00 95.19 123 ARG A O 1
ATOM 958 N N . LYS A 1 124 ? 2.134 14.532 2.836 1.00 95.25 124 LYS A N 1
ATOM 959 C CA . LYS A 1 124 ? 2.470 15.824 2.223 1.00 95.25 124 LYS A CA 1
ATOM 960 C C . LYS A 1 124 ? 1.915 15.950 0.799 1.00 95.25 124 LYS A C 1
ATOM 962 O O . LYS A 1 124 ? 1.435 17.010 0.417 1.00 95.25 124 LYS A O 1
ATOM 967 N N . GLN A 1 125 ? 1.985 14.879 0.006 1.00 90.81 125 GLN A N 1
ATOM 968 C CA . GLN A 1 125 ? 1.423 14.865 -1.350 1.00 90.81 125 GLN A CA 1
ATOM 969 C C . GLN A 1 125 ? -0.099 15.032 -1.337 1.00 90.81 125 GLN A C 1
ATOM 971 O O . GLN A 1 125 ? -0.619 15.811 -2.124 1.00 90.81 125 GLN A O 1
ATOM 976 N N . LEU A 1 126 ? -0.801 14.344 -0.432 1.00 89.25 126 LEU A N 1
ATOM 977 C CA . LEU A 1 126 ? -2.257 14.455 -0.314 1.00 89.25 126 LEU A CA 1
ATOM 978 C C . LEU A 1 126 ? -2.695 15.852 0.139 1.00 89.25 126 LEU A C 1
ATOM 980 O O . LEU A 1 126 ? -3.651 16.389 -0.405 1.00 89.25 126 LEU A O 1
ATOM 984 N N . GLU A 1 127 ? -1.981 16.460 1.088 1.00 86.88 127 GLU A N 1
ATOM 985 C CA . GLU A 1 127 ? -2.219 17.849 1.507 1.00 86.88 127 GLU A CA 1
ATOM 986 C C . GLU A 1 127 ? -2.019 18.828 0.335 1.00 86.88 127 GLU A C 1
ATOM 988 O O . GLU A 1 127 ? -2.832 19.726 0.133 1.00 86.88 127 GLU A O 1
ATOM 993 N N . GLY A 1 128 ? -0.983 18.621 -0.485 1.00 79.31 128 GLY A N 1
ATOM 994 C CA . GLY A 1 128 ? -0.742 19.428 -1.685 1.00 79.31 128 GLY A CA 1
ATOM 995 C C . GLY A 1 128 ? -1.790 19.238 -2.789 1.00 79.31 128 GLY A C 1
ATOM 996 O O . GLY A 1 128 ? -2.176 20.208 -3.435 1.00 79.31 128 GLY A O 1
ATOM 997 N N . GLU A 1 129 ? -2.278 18.012 -3.001 1.00 73.62 129 GLU A N 1
ATOM 998 C CA . GLU A 1 129 ? -3.367 17.727 -3.950 1.00 73.62 129 GLU A CA 1
ATOM 999 C C . GLU A 1 129 ? -4.699 18.350 -3.497 1.00 73.62 129 GLU A C 1
ATOM 1001 O O . GLU A 1 129 ? -5.460 18.834 -4.332 1.00 73.62 129 GLU A O 1
ATOM 1006 N N . LEU A 1 130 ? -4.969 18.378 -2.187 1.00 61.50 130 LEU A N 1
ATOM 1007 C CA . LEU A 1 130 ? -6.156 19.029 -1.623 1.00 61.50 130 LEU A CA 1
ATOM 1008 C C . LEU A 1 130 ? -6.101 20.553 -1.783 1.00 61.50 130 LEU A C 1
ATOM 1010 O O . LEU A 1 130 ? -7.080 21.143 -2.231 1.00 61.50 130 LEU A O 1
ATOM 1014 N N . ALA A 1 131 ? -4.950 21.176 -1.513 1.00 60.50 131 ALA A N 1
ATOM 1015 C CA . ALA A 1 131 ? -4.777 22.622 -1.666 1.00 60.50 131 ALA A CA 1
ATOM 1016 C C . ALA A 1 131 ? -4.993 23.099 -3.117 1.00 60.50 131 ALA A C 1
ATOM 1018 O O . ALA A 1 131 ? -5.592 24.145 -3.345 1.00 60.50 131 ALA A O 1
ATOM 1019 N N . LEU A 1 132 ? -4.566 22.314 -4.111 1.00 58.59 132 LEU A N 1
ATOM 1020 C CA . LEU A 1 132 ? -4.783 22.635 -5.528 1.00 58.59 132 LEU A CA 1
ATOM 1021 C C . LEU A 1 132 ? -6.249 22.470 -5.967 1.00 58.59 132 LEU A C 1
ATOM 1023 O O . LEU A 1 132 ? -6.706 23.199 -6.844 1.00 58.59 132 LEU A O 1
ATOM 1027 N N . GLY A 1 133 ? -6.992 21.541 -5.357 1.00 53.81 133 GLY A N 1
ATOM 1028 C CA . GLY A 1 133 ? -8.425 21.372 -5.618 1.00 53.81 133 GLY A CA 1
ATOM 1029 C C . GLY A 1 133 ? -9.277 22.530 -5.083 1.00 53.81 133 GLY A C 1
ATOM 1030 O O . GLY A 1 133 ? -10.237 22.942 -5.731 1.00 53.81 133 GLY A O 1
ATOM 1031 N N . GLU A 1 134 ? -8.900 23.106 -3.938 1.00 53.62 134 GLU A N 1
ATOM 1032 C CA . GLU A 1 134 ? -9.595 24.254 -3.332 1.00 53.62 134 GLU A CA 1
ATOM 1033 C C . GLU A 1 134 ? -9.386 25.563 -4.130 1.00 53.62 134 GLU A C 1
ATOM 1035 O O . GLU A 1 134 ? -10.288 26.404 -4.229 1.00 53.62 134 GLU A O 1
ATOM 1040 N N . GLU A 1 135 ? -8.226 25.736 -4.770 1.00 52.06 135 GLU A N 1
ATOM 1041 C CA . GLU A 1 135 ? -7.955 26.888 -5.643 1.00 52.06 135 GLU A CA 1
ATOM 1042 C C . GLU A 1 135 ? -8.759 26.844 -6.961 1.00 52.06 135 GLU A C 1
ATOM 1044 O O . GLU A 1 135 ? -9.179 27.890 -7.465 1.00 52.06 135 GLU A O 1
ATOM 1049 N N . GLU A 1 136 ? -9.057 25.655 -7.497 1.00 53.12 136 GLU A N 1
ATOM 1050 C CA . GLU A 1 136 ? -9.913 25.496 -8.684 1.00 53.12 136 GLU A CA 1
ATOM 1051 C C . GLU A 1 136 ? -11.393 25.805 -8.372 1.00 53.12 136 GLU A C 1
ATOM 1053 O O . GLU A 1 136 ? -12.067 26.515 -9.129 1.00 53.12 136 GLU A O 1
ATOM 1058 N N . GLU A 1 137 ? -11.897 25.344 -7.222 1.00 49.53 137 GLU A N 1
ATOM 1059 C CA . GLU A 1 137 ? -13.286 25.568 -6.794 1.00 49.53 137 GLU A CA 1
ATOM 1060 C C . GLU A 1 137 ? -13.568 27.056 -6.507 1.00 49.53 137 GLU A C 1
ATOM 1062 O O . GLU A 1 137 ? -14.605 27.603 -6.904 1.00 49.53 137 GLU A O 1
ATOM 1067 N N . THR A 1 138 ? -12.606 27.768 -5.913 1.00 53.28 138 THR A N 1
ATOM 1068 C CA . THR A 1 138 ? -12.718 29.216 -5.658 1.00 53.28 138 THR A CA 1
ATOM 1069 C C . THR A 1 138 ? -12.554 30.079 -6.917 1.00 53.28 138 THR A C 1
ATOM 1071 O O . THR A 1 138 ? -13.068 31.204 -6.962 1.00 53.28 138 THR A O 1
ATOM 1074 N N . ALA A 1 139 ? -11.901 29.571 -7.967 1.00 56.62 139 ALA A N 1
ATOM 1075 C CA . ALA A 1 139 ? -11.820 30.232 -9.270 1.00 56.62 139 ALA A CA 1
ATOM 1076 C C . ALA A 1 139 ? -13.129 30.107 -10.075 1.00 56.62 139 ALA A C 1
ATOM 1078 O O . ALA A 1 139 ? -13.522 31.051 -10.769 1.00 56.62 139 ALA A O 1
ATOM 1079 N N . LEU A 1 140 ? -13.856 28.990 -9.948 1.00 51.69 140 LEU A N 1
ATOM 1080 C CA . LEU A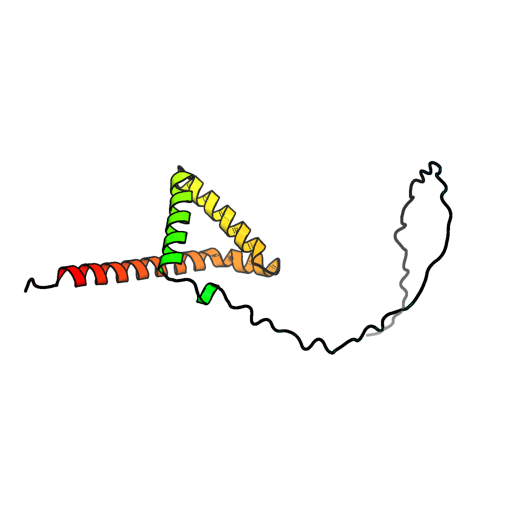 1 140 ? -15.141 28.786 -10.630 1.00 51.69 140 LEU A CA 1
ATOM 1081 C C . LEU A 1 140 ? -16.277 29.630 -10.020 1.00 51.69 140 LEU A C 1
ATOM 1083 O O . LEU A 1 140 ? -17.157 30.093 -10.750 1.00 51.69 140 LEU A O 1
ATOM 1087 N N . ALA A 1 141 ? -16.216 29.920 -8.716 1.00 57.84 141 ALA A N 1
ATOM 1088 C CA . ALA A 1 141 ? -17.164 30.794 -8.014 1.00 57.84 141 ALA A CA 1
ATOM 1089 C C . ALA A 1 141 ? -17.052 32.291 -8.389 1.00 57.84 141 ALA A C 1
ATOM 1091 O O . ALA A 1 141 ? -17.896 33.092 -7.986 1.00 57.84 141 ALA A O 1
ATOM 1092 N N . LYS A 1 142 ? -16.036 32.687 -9.171 1.00 53.88 142 LYS A N 1
ATOM 1093 C CA . LYS A 1 142 ? -15.773 34.082 -9.577 1.00 53.88 142 LYS A CA 1
ATOM 1094 C C . LYS A 1 142 ? -16.185 34.429 -11.009 1.00 53.88 142 LYS A C 1
ATOM 1096 O O . LYS A 1 142 ? -15.849 35.517 -11.467 1.00 53.88 142 LYS A O 1
ATOM 1101 N N . LYS A 1 143 ? -16.915 33.574 -11.736 1.00 48.38 143 LYS A N 1
ATOM 1102 C CA . LYS A 1 143 ? -17.443 33.964 -13.058 1.00 48.38 143 LYS A CA 1
ATOM 1103 C C . LYS A 1 143 ? -18.549 35.021 -12.884 1.00 48.38 143 LYS A C 1
ATOM 1105 O O . LYS A 1 143 ? -19.605 34.681 -12.345 1.00 48.38 143 LYS A O 1
ATOM 1110 N N . PRO A 1 144 ? -18.355 36.284 -13.317 1.00 53.50 144 PRO A N 1
ATOM 1111 C CA . PRO A 1 144 ? -19.445 37.247 -13.330 1.00 53.50 144 PRO A CA 1
ATOM 1112 C C . PRO A 1 144 ? -20.522 36.753 -14.300 1.00 53.50 144 PRO A C 1
ATOM 1114 O O . PRO A 1 144 ? -20.216 36.313 -15.410 1.00 53.50 144 PRO A O 1
ATOM 1117 N N . LYS A 1 145 ? -21.782 36.802 -13.860 1.00 51.75 145 LYS A N 1
ATOM 1118 C CA . LYS A 1 145 ? -22.938 36.661 -14.748 1.00 51.75 145 LYS A CA 1
ATOM 1119 C C . LYS A 1 145 ? -22.839 37.777 -15.794 1.00 51.75 145 LYS A C 1
ATOM 1121 O O . LYS A 1 145 ? -22.870 38.945 -15.412 1.00 51.75 145 LYS A O 1
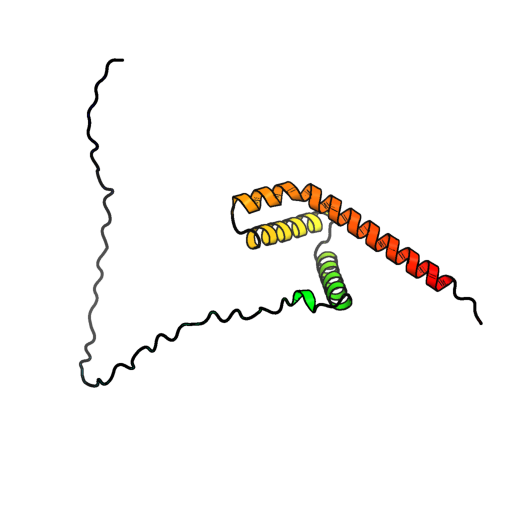ATOM 1126 N N . LEU A 1 146 ? -22.636 37.396 -17.057 1.00 44.97 146 LEU A N 1
ATOM 1127 C CA . LEU A 1 146 ? -22.860 38.272 -18.210 1.00 44.97 146 LEU A CA 1
ATOM 1128 C C . LEU A 1 146 ? -24.352 38.592 -18.323 1.00 44.97 146 LEU A C 1
ATOM 1130 O O . LEU A 1 146 ? -25.160 37.671 -18.050 1.00 44.97 146 LEU A O 1
#

pLDDT: mean 73.89, std 22.72, range [39.25, 98.38]

Secondary structure (DSSP, 8-state):
------------PPPP--PPP----------------PPP---------------GGGG--HHHHHHHHHHHHHHHHHH--SHHHHHHHHHHHHHHHHHHH-SSHHHHHHHHTTHHHHHHHHHHHHHHHHHHHHHHHHHHTT----